Protein AF-A0A8J2PEQ3-F1 (afdb_monomer_lite)

InterPro domains:
  IPR008139 Saposin B type domain [PS50015] (1-68)

Sequence (122 aa):
IRYAKTPSNILEFAQRACPLLPMVQDTCFGAMREYGEVLIHIIQIRPNLTPDRMCGMFLQFYGCETSDPNIFWDVLSEMGYSQYQGGVNVSSNYGTAKLDGKPTLKILQLTDIHLDPLYRPG

pLDDT: mean 78.72, std 15.13, range [39.66, 95.81]

Foldseek 3Di:
DDDDLDLVVQLVVQLVCLVVAPDDNVVSNVCSVVCSVVVSVCPVVCPPDDPLNVQCPPVVVVVRHHPDPVVDDDDDPPPPPPPPPDDPPPPPPVDDPPPDPDDDDDDDDDDDPPDDPPDDDD

Organism: NCBI:txid39272

Secondary structure (DSSP, 8-state):
------HHHHHHHHHHHGGGSSS-HHHHHHHHHHHHHHHHHHHHH-TT--HHHHHHHHSGGGT-----GGG----------------------SS----TTPPPPP----------TT----

Structure (mmCIF, N/CA/C/O backbone):
data_AF-A0A8J2PEQ3-F1
#
_entry.id   AF-A0A8J2PEQ3-F1
#
loop_
_atom_site.group_PDB
_atom_site.id
_atom_site.type_symbol
_atom_site.label_atom_id
_atom_site.label_alt_id
_atom_site.label_comp_id
_atom_site.label_asym_id
_atom_site.label_entity_id
_atom_site.label_seq_id
_atom_site.pdbx_PDB_ins_code
_atom_site.Cartn_x
_atom_site.Cartn_y
_atom_site.Cartn_z
_atom_site.occupancy
_atom_site.B_iso_or_equiv
_atom_site.auth_seq_id
_atom_site.auth_comp_id
_atom_site.auth_asym_id
_atom_site.auth_atom_id
_atom_site.pdbx_PDB_model_num
ATOM 1 N N . ILE A 1 1 ? 20.509 1.156 -23.222 1.00 39.66 1 ILE A N 1
ATOM 2 C CA . ILE A 1 1 ? 19.688 2.377 -23.412 1.00 39.66 1 ILE A CA 1
ATOM 3 C C . ILE A 1 1 ? 19.510 3.019 -22.039 1.00 39.66 1 ILE A C 1
ATOM 5 O O . ILE A 1 1 ? 18.902 2.396 -21.180 1.00 39.66 1 ILE A O 1
ATOM 9 N N . ARG A 1 2 ? 20.117 4.185 -21.776 1.00 42.22 2 ARG A N 1
ATOM 10 C CA . ARG A 1 2 ? 19.874 4.933 -20.531 1.00 42.22 2 ARG A CA 1
ATOM 11 C C . ARG A 1 2 ? 18.660 5.826 -20.768 1.00 42.22 2 ARG A C 1
ATOM 13 O O . ARG A 1 2 ? 18.802 6.887 -21.364 1.00 42.22 2 ARG A O 1
ATOM 20 N N . TYR A 1 3 ? 17.476 5.372 -20.370 1.00 54.44 3 TYR A N 1
ATOM 21 C CA . TYR A 1 3 ? 16.309 6.250 -20.328 1.00 54.44 3 TYR A CA 1
ATOM 22 C C . TYR A 1 3 ? 16.553 7.330 -19.271 1.00 54.44 3 TYR A C 1
ATOM 24 O O . TYR A 1 3 ? 16.925 7.024 -18.137 1.00 54.44 3 TYR A O 1
ATOM 32 N N . ALA A 1 4 ? 16.361 8.596 -19.640 1.00 59.94 4 ALA A N 1
ATOM 33 C CA . ALA A 1 4 ? 16.268 9.663 -18.655 1.00 59.94 4 ALA A CA 1
ATOM 34 C C . ALA A 1 4 ? 15.058 9.379 -17.749 1.00 59.94 4 ALA A C 1
ATOM 36 O O . ALA A 1 4 ? 13.974 9.065 -18.251 1.00 59.94 4 ALA A O 1
ATOM 37 N N . LYS A 1 5 ? 15.246 9.477 -16.426 1.00 69.25 5 LYS A N 1
ATOM 38 C CA . LYS A 1 5 ? 14.199 9.295 -15.406 1.00 69.25 5 LYS A CA 1
ATOM 39 C C . LYS A 1 5 ? 13.251 10.503 -15.373 1.00 69.25 5 LYS A C 1
ATOM 41 O O . LYS A 1 5 ? 13.157 11.199 -14.366 1.00 69.25 5 LYS A O 1
ATOM 46 N N . THR A 1 6 ? 12.605 10.810 -16.493 1.00 84.62 6 THR A N 1
ATOM 47 C CA . THR A 1 6 ? 11.567 11.843 -16.518 1.00 84.62 6 THR A CA 1
ATOM 48 C C . THR A 1 6 ? 10.280 11.287 -15.898 1.00 84.62 6 THR A C 1
ATOM 50 O O . THR A 1 6 ? 10.023 10.085 -16.014 1.00 84.62 6 THR A O 1
ATOM 53 N N . PRO A 1 7 ? 9.448 12.138 -15.271 1.00 84.00 7 PRO A N 1
ATOM 54 C CA . PRO A 1 7 ? 8.136 11.739 -14.754 1.00 84.00 7 PRO A CA 1
ATOM 55 C C . PRO A 1 7 ? 7.286 10.975 -15.781 1.00 84.00 7 PRO A C 1
ATOM 57 O O . PRO A 1 7 ? 6.718 9.932 -15.468 1.00 84.00 7 PRO A O 1
ATOM 60 N N . SER A 1 8 ? 7.282 11.442 -17.035 1.00 86.00 8 SER A N 1
ATOM 61 C CA . SER A 1 8 ? 6.551 10.816 -18.141 1.00 86.00 8 SER A CA 1
ATOM 62 C C . SER A 1 8 ? 7.025 9.391 -18.431 1.00 86.00 8 SER A C 1
ATOM 64 O O . SER A 1 8 ? 6.207 8.485 -18.545 1.00 86.00 8 SER A O 1
ATOM 66 N N . ASN A 1 9 ? 8.342 9.175 -18.494 1.00 86.62 9 ASN A N 1
ATOM 67 C CA . ASN A 1 9 ? 8.914 7.869 -18.816 1.00 86.62 9 ASN A CA 1
ATOM 68 C C . ASN A 1 9 ? 8.673 6.858 -17.688 1.00 86.62 9 ASN A C 1
ATOM 70 O O . ASN A 1 9 ? 8.492 5.673 -17.950 1.00 86.62 9 ASN A O 1
ATOM 74 N N . ILE A 1 10 ? 8.675 7.324 -16.435 1.00 85.88 10 ILE A N 1
ATOM 75 C CA . ILE A 1 10 ? 8.377 6.492 -15.263 1.00 85.88 10 ILE A CA 1
ATOM 76 C C . ILE A 1 10 ? 6.923 6.018 -15.313 1.00 85.88 10 ILE A C 1
ATOM 78 O O . ILE A 1 10 ? 6.667 4.824 -15.164 1.00 85.88 10 ILE A O 1
ATOM 82 N N . LEU A 1 11 ? 5.984 6.934 -15.554 1.00 88.50 11 LEU A N 1
ATOM 83 C CA . LEU A 1 11 ? 4.564 6.600 -15.601 1.00 88.50 11 LEU A CA 1
ATOM 84 C C . LEU A 1 11 ? 4.232 5.688 -16.787 1.00 88.50 11 LEU A C 1
ATOM 86 O O . LEU A 1 11 ? 3.519 4.701 -16.625 1.00 88.50 11 LEU A O 1
ATOM 90 N N . GLU A 1 12 ? 4.801 5.972 -17.959 1.00 88.81 12 GLU A N 1
ATOM 91 C CA . GLU A 1 12 ? 4.642 5.138 -19.152 1.00 88.81 12 GLU A CA 1
ATOM 92 C C . GLU A 1 12 ? 5.174 3.718 -18.916 1.00 88.81 12 GLU A C 1
ATOM 94 O O . GLU A 1 12 ? 4.530 2.734 -19.283 1.00 88.81 12 GLU A O 1
ATOM 99 N N . PHE A 1 13 ? 6.332 3.589 -18.262 1.00 86.31 13 PHE A N 1
ATOM 100 C CA . PHE A 1 13 ? 6.880 2.287 -17.896 1.00 86.31 13 PHE A CA 1
ATOM 101 C C . PHE A 1 13 ? 5.970 1.536 -16.916 1.00 86.31 13 PHE A C 1
ATOM 103 O O . PHE A 1 13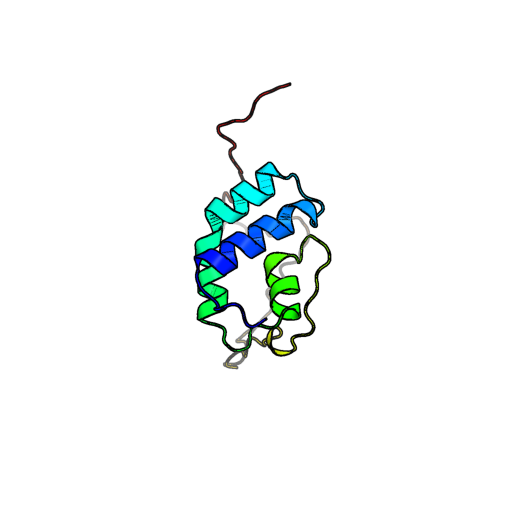 ? 5.700 0.354 -17.120 1.00 86.31 13 PHE A O 1
ATOM 110 N N . ALA A 1 14 ? 5.460 2.214 -15.886 1.00 86.44 14 ALA A N 1
ATOM 111 C CA . ALA A 1 14 ? 4.578 1.604 -14.895 1.00 86.44 14 ALA A CA 1
ATOM 112 C C . ALA A 1 14 ? 3.254 1.124 -15.518 1.00 86.44 14 ALA A C 1
ATOM 114 O O . ALA A 1 14 ? 2.806 0.010 -15.259 1.00 86.44 14 ALA A O 1
ATOM 115 N N . GLN A 1 15 ? 2.678 1.905 -16.432 1.00 88.75 15 GLN A N 1
ATOM 116 C CA . GLN A 1 15 ? 1.493 1.512 -17.199 1.00 88.75 15 GLN A CA 1
ATOM 117 C C . GLN A 1 15 ? 1.749 0.300 -18.104 1.00 88.75 15 GLN A C 1
ATOM 119 O O . GLN A 1 15 ? 0.900 -0.583 -18.221 1.00 88.75 15 GLN A O 1
ATOM 124 N N . ARG A 1 16 ? 2.934 0.208 -18.718 1.00 89.38 16 ARG A N 1
ATOM 125 C CA . ARG A 1 16 ? 3.332 -0.963 -19.519 1.00 89.38 16 ARG A CA 1
ATOM 126 C C . ARG A 1 16 ? 3.518 -2.231 -18.691 1.00 89.38 16 ARG A C 1
ATOM 128 O O . ARG A 1 16 ? 3.495 -3.314 -19.266 1.00 89.38 16 ARG A O 1
ATOM 135 N N . ALA A 1 17 ? 3.685 -2.116 -17.375 1.00 86.50 17 ALA A N 1
ATOM 136 C CA . ALA A 1 17 ? 3.746 -3.268 -16.486 1.00 86.50 17 ALA A CA 1
ATOM 137 C C . ALA A 1 17 ? 2.357 -3.847 -16.166 1.00 86.50 17 ALA A C 1
ATOM 139 O O . ALA A 1 17 ? 2.278 -5.012 -15.795 1.00 86.50 17 ALA A O 1
ATOM 140 N N . CYS A 1 18 ? 1.264 -3.095 -16.361 1.00 88.62 18 CYS A N 1
ATOM 141 C CA . CYS A 1 18 ? -0.094 -3.550 -16.042 1.00 88.62 18 CYS A CA 1
ATOM 142 C C . CYS A 1 18 ? -0.476 -4.922 -16.635 1.00 88.62 18 CYS A C 1
ATOM 144 O O . CYS A 1 18 ? -1.022 -5.735 -15.896 1.00 88.62 18 CYS A O 1
ATOM 146 N N . PRO A 1 19 ? -0.163 -5.246 -17.908 1.00 88.94 19 PRO A N 1
ATOM 147 C CA . PRO A 1 19 ? -0.480 -6.559 -18.480 1.00 88.94 19 PRO A CA 1
ATOM 148 C C . PRO A 1 19 ? 0.350 -7.713 -17.901 1.00 88.94 19 PRO A C 1
ATOM 150 O O . PRO A 1 19 ? 0.035 -8.873 -18.146 1.00 88.94 19 PRO A O 1
ATOM 153 N N . LEU A 1 20 ? 1.439 -7.408 -17.190 1.00 86.50 20 LEU A N 1
ATOM 154 C CA . LEU A 1 20 ? 2.339 -8.398 -16.594 1.00 86.50 20 LEU A CA 1
ATOM 155 C C . LEU A 1 20 ? 1.925 -8.775 -15.169 1.00 86.50 20 LEU A C 1
ATOM 157 O O . LEU A 1 20 ? 2.481 -9.709 -14.597 1.00 86.50 20 LEU A O 1
ATOM 161 N N . LEU A 1 21 ? 0.982 -8.035 -14.585 1.00 84.06 21 LEU A N 1
ATOM 162 C CA . LEU A 1 21 ? 0.536 -8.221 -13.215 1.00 84.06 21 LEU A CA 1
ATOM 163 C C . LEU A 1 21 ? -0.792 -8.990 -13.200 1.00 84.06 21 LEU A C 1
ATOM 165 O O . LEU A 1 21 ? -1.642 -8.757 -14.060 1.00 84.06 21 LEU A O 1
ATOM 169 N N . PRO A 1 22 ? -1.020 -9.879 -12.217 1.00 85.31 22 PRO A N 1
ATOM 170 C CA . PRO A 1 22 ? -2.273 -10.619 -12.082 1.00 85.31 22 PRO A CA 1
ATOM 171 C C . PRO A 1 22 ? -3.363 -9.724 -11.461 1.00 85.31 22 PRO A C 1
ATOM 173 O O . PRO A 1 22 ? -3.890 -10.002 -10.387 1.00 85.31 22 PRO A O 1
ATOM 176 N N . MET A 1 23 ? -3.673 -8.610 -12.125 1.00 84.38 23 MET A N 1
ATOM 177 C CA . MET A 1 23 ? -4.659 -7.616 -11.707 1.00 84.38 23 MET A CA 1
ATOM 178 C C . MET A 1 23 ? -5.561 -7.226 -12.877 1.00 84.38 23 MET A C 1
ATOM 180 O O . MET A 1 23 ? -5.169 -7.304 -14.041 1.00 84.38 23 MET A O 1
ATOM 184 N N . VAL A 1 24 ? -6.778 -6.774 -12.568 1.00 90.75 24 VAL A N 1
ATOM 185 C CA . VAL A 1 24 ? -7.691 -6.249 -13.589 1.00 90.75 24 VAL A CA 1
ATOM 186 C C . VAL A 1 24 ? -7.064 -5.012 -14.227 1.00 90.75 24 VAL A C 1
ATOM 188 O O . VAL A 1 24 ? -6.606 -4.100 -13.535 1.00 90.75 24 VAL A O 1
ATOM 191 N N . GLN A 1 25 ? -7.053 -4.982 -15.558 1.00 90.12 25 GLN A N 1
ATOM 192 C CA . GLN A 1 25 ? -6.351 -3.964 -16.333 1.00 90.12 25 GLN A CA 1
ATOM 193 C C . GLN A 1 25 ? -6.820 -2.545 -15.976 1.00 90.12 25 GLN A C 1
ATOM 195 O O . GLN A 1 25 ? -5.994 -1.686 -15.669 1.00 90.12 25 GLN A O 1
ATOM 200 N N . ASP A 1 26 ? -8.133 -2.319 -15.911 1.00 91.12 26 ASP A N 1
ATOM 201 C CA . ASP A 1 26 ? -8.707 -1.016 -15.553 1.00 91.12 26 ASP A CA 1
ATOM 202 C C . ASP A 1 26 ? -8.338 -0.579 -14.133 1.00 91.12 26 ASP A C 1
ATOM 204 O O . ASP A 1 26 ? -8.058 0.597 -13.897 1.00 91.12 26 ASP A O 1
ATOM 208 N N . THR A 1 27 ? -8.261 -1.524 -13.192 1.00 90.12 27 THR A N 1
ATOM 209 C CA . THR A 1 27 ? -7.791 -1.254 -11.829 1.00 90.12 27 THR A CA 1
ATOM 210 C C . THR A 1 27 ? -6.328 -0.822 -11.833 1.00 90.12 27 THR A C 1
ATOM 212 O O . THR A 1 27 ? -5.985 0.140 -11.150 1.00 90.12 27 THR A O 1
ATOM 215 N N . CYS A 1 28 ? 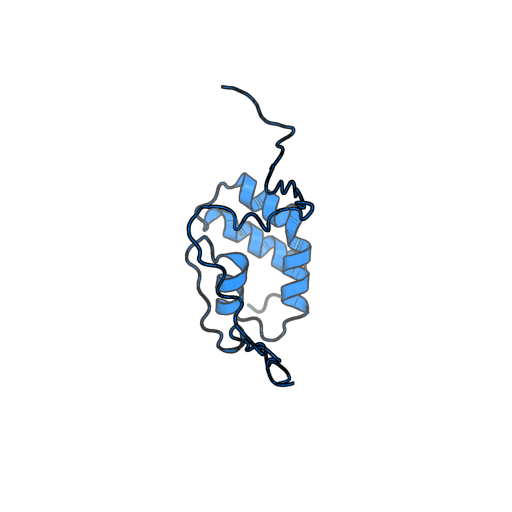-5.475 -1.462 -12.638 1.00 89.81 28 CYS A N 1
ATOM 216 C CA . CYS A 1 28 ? -4.073 -1.069 -12.765 1.00 89.81 28 CYS A CA 1
ATOM 217 C C . CYS A 1 28 ? -3.915 0.347 -13.323 1.00 89.81 28 CYS A C 1
ATOM 219 O O . CYS A 1 28 ? -3.223 1.181 -12.739 1.00 89.81 28 CYS A O 1
ATOM 221 N N . PHE A 1 29 ? -4.581 0.645 -14.443 1.00 91.31 29 PHE A N 1
ATOM 222 C CA . PHE A 1 29 ? -4.522 1.973 -15.053 1.00 91.31 29 PHE A CA 1
ATOM 223 C C . PHE A 1 29 ? -5.111 3.041 -14.133 1.00 91.31 29 PHE A C 1
ATOM 225 O O . PHE A 1 29 ? -4.542 4.128 -14.017 1.00 91.31 29 PHE A O 1
ATOM 232 N N . GLY A 1 30 ? -6.206 2.720 -13.438 1.00 90.50 30 GLY A N 1
ATOM 233 C CA . GLY A 1 30 ? -6.783 3.566 -12.400 1.00 90.50 30 GLY A CA 1
ATOM 234 C C . GLY A 1 30 ? -5.784 3.860 -11.282 1.00 90.50 30 GLY A C 1
ATOM 235 O O . GLY A 1 30 ? -5.573 5.025 -10.955 1.00 90.50 30 GLY A O 1
ATOM 236 N N . ALA A 1 31 ? -5.104 2.835 -10.765 1.00 89.44 31 ALA A N 1
ATOM 237 C CA . ALA A 1 31 ? -4.089 2.984 -9.726 1.00 89.44 31 ALA A CA 1
ATOM 238 C C . ALA A 1 31 ? -2.890 3.821 -10.196 1.00 89.44 31 ALA A C 1
ATOM 240 O O . ALA A 1 31 ? -2.412 4.672 -9.453 1.00 89.44 31 ALA A O 1
ATOM 241 N N . MET A 1 32 ? -2.419 3.638 -11.432 1.00 90.19 32 MET A N 1
ATOM 242 C CA . MET A 1 32 ? -1.328 4.452 -11.982 1.00 90.19 32 MET A CA 1
ATOM 243 C C . MET A 1 32 ? -1.739 5.909 -12.192 1.00 90.19 32 MET A C 1
ATOM 245 O O . MET A 1 32 ? -0.917 6.804 -12.018 1.00 90.19 32 MET A O 1
ATOM 249 N N . ARG A 1 33 ? -3.000 6.166 -12.545 1.00 90.56 33 ARG A N 1
ATOM 250 C CA . ARG A 1 33 ? -3.528 7.528 -12.658 1.00 90.56 33 ARG A CA 1
ATOM 251 C C . ARG A 1 33 ? -3.618 8.214 -11.296 1.00 90.56 33 ARG A C 1
ATOM 253 O O . ARG A 1 33 ? -3.252 9.376 -11.200 1.00 90.56 33 ARG A O 1
ATOM 260 N N . GLU A 1 34 ? -4.085 7.502 -10.276 1.00 92.31 34 GLU A N 1
ATOM 261 C CA . GLU A 1 34 ? -4.300 8.067 -8.940 1.00 92.31 34 GLU A CA 1
ATOM 262 C C . GLU A 1 34 ? -2.991 8.225 -8.155 1.00 92.31 34 GLU A C 1
ATOM 264 O O . GLU A 1 34 ? -2.745 9.248 -7.524 1.00 92.31 34 GLU A O 1
ATOM 269 N N . TYR A 1 35 ? -2.112 7.222 -8.221 1.00 89.88 35 TYR A N 1
ATOM 270 C CA . TYR A 1 35 ? -0.912 7.139 -7.383 1.00 89.88 35 TYR A CA 1
ATOM 271 C C . TYR A 1 35 ? 0.398 7.357 -8.151 1.00 89.88 35 TYR A C 1
ATOM 273 O O . TYR A 1 35 ? 1.479 7.306 -7.559 1.00 89.88 35 TYR A O 1
ATOM 281 N N . GLY A 1 36 ? 0.339 7.616 -9.460 1.00 89.62 36 GLY A N 1
ATOM 282 C CA . GLY A 1 36 ? 1.521 7.769 -10.311 1.00 89.62 36 GLY A CA 1
ATOM 283 C C . GLY A 1 36 ? 2.469 8.875 -9.849 1.00 89.62 36 GLY A C 1
ATOM 284 O O . GLY A 1 36 ? 3.684 8.687 -9.861 1.00 89.62 36 GLY A O 1
ATOM 285 N N . GLU A 1 37 ? 1.939 10.003 -9.372 1.00 90.25 37 GLU A N 1
ATOM 286 C CA . GLU A 1 37 ? 2.761 11.101 -8.847 1.00 90.25 37 GLU A CA 1
ATOM 287 C C . GLU A 1 37 ? 3.513 10.710 -7.570 1.00 90.25 37 GLU A C 1
ATOM 289 O O . GLU A 1 37 ? 4.688 11.045 -7.417 1.00 90.25 37 GLU A O 1
ATOM 294 N N . VAL A 1 38 ? 2.878 9.934 -6.687 1.00 89.50 38 VAL A N 1
ATOM 295 C CA . VAL A 1 38 ? 3.514 9.404 -5.471 1.00 89.50 38 VAL A CA 1
ATOM 296 C C . VAL A 1 38 ? 4.649 8.450 -5.842 1.00 89.50 38 VAL A C 1
ATOM 298 O O . VAL A 1 38 ? 5.750 8.555 -5.299 1.00 89.50 38 VAL A O 1
ATOM 301 N N . LEU A 1 39 ? 4.415 7.565 -6.816 1.00 88.50 39 LEU A N 1
ATOM 302 C CA . LEU A 1 39 ? 5.441 6.665 -7.343 1.00 88.50 39 LEU A CA 1
ATOM 303 C C . LEU A 1 39 ? 6.638 7.451 -7.906 1.00 88.50 39 LEU A C 1
ATOM 305 O O . LEU A 1 39 ? 7.787 7.150 -7.577 1.00 88.50 39 LEU A O 1
ATOM 309 N N . ILE A 1 40 ? 6.379 8.484 -8.715 1.00 90.25 40 ILE A N 1
ATOM 310 C CA . ILE A 1 40 ? 7.416 9.364 -9.273 1.00 90.25 40 ILE A CA 1
ATOM 311 C C . ILE A 1 40 ? 8.202 10.045 -8.150 1.00 90.25 40 ILE A C 1
ATOM 313 O O . ILE A 1 40 ? 9.435 10.032 -8.177 1.00 90.25 40 ILE A O 1
ATOM 317 N N . HIS A 1 41 ? 7.511 10.595 -7.150 1.00 90.00 41 HIS A N 1
ATOM 318 C CA . HIS A 1 41 ? 8.141 11.260 -6.016 1.00 90.00 41 HIS A CA 1
ATOM 319 C C . HIS A 1 41 ? 9.085 10.314 -5.264 1.00 90.00 41 HIS A C 1
ATOM 321 O O . HIS A 1 41 ? 10.249 10.651 -5.053 1.00 90.00 41 HIS A O 1
ATOM 327 N N . ILE A 1 42 ? 8.632 9.097 -4.941 1.00 87.75 42 ILE A N 1
ATOM 328 C CA . ILE A 1 42 ? 9.444 8.078 -4.257 1.00 87.75 42 ILE A CA 1
ATOM 329 C C . ILE A 1 42 ? 10.704 7.742 -5.066 1.00 87.75 42 ILE A C 1
ATOM 331 O O . ILE A 1 42 ? 11.801 7.706 -4.503 1.00 87.75 42 ILE A O 1
ATOM 335 N N . ILE A 1 43 ? 10.576 7.558 -6.384 1.00 87.12 43 ILE A N 1
ATOM 336 C CA . ILE A 1 43 ? 11.712 7.271 -7.277 1.00 87.12 43 ILE A CA 1
ATOM 337 C C . ILE A 1 43 ? 12.714 8.434 -7.317 1.00 87.12 43 ILE A C 1
ATOM 339 O O . ILE A 1 43 ? 13.920 8.200 -7.427 1.00 87.12 43 ILE A O 1
ATOM 343 N N . GLN A 1 44 ? 12.242 9.679 -7.229 1.00 87.94 44 GLN A N 1
ATOM 344 C CA . GLN A 1 44 ? 13.094 10.869 -7.265 1.00 87.94 44 GLN A CA 1
ATOM 345 C C . GLN A 1 44 ? 13.848 11.103 -5.951 1.00 87.94 44 GLN A C 1
ATOM 347 O O . GLN A 1 44 ? 15.030 11.443 -5.989 1.00 87.94 44 GLN A O 1
ATOM 352 N N . ILE A 1 45 ? 13.204 10.904 -4.797 1.00 88.31 45 ILE A N 1
ATOM 353 C CA . ILE A 1 45 ? 13.814 11.195 -3.486 1.00 88.31 45 ILE A CA 1
ATOM 354 C C . ILE A 1 45 ? 14.661 10.042 -2.930 1.00 88.31 45 ILE A C 1
ATOM 356 O O . ILE A 1 45 ? 15.425 10.239 -1.986 1.00 88.31 45 ILE A O 1
ATOM 360 N N . ARG A 1 46 ? 14.524 8.822 -3.470 1.00 83.88 46 ARG A N 1
ATOM 361 C CA . ARG A 1 46 ? 15.269 7.633 -3.028 1.00 83.88 46 ARG A CA 1
ATOM 362 C C . ARG A 1 46 ? 16.362 7.270 -4.046 1.00 83.88 46 ARG A C 1
ATOM 364 O O . ARG A 1 46 ? 16.153 6.394 -4.883 1.00 83.88 46 ARG A O 1
ATOM 371 N N . PRO A 1 47 ? 17.570 7.863 -3.968 1.00 78.06 47 PRO A N 1
ATOM 372 C CA . PRO A 1 47 ? 18.654 7.559 -4.910 1.00 78.06 47 PRO A CA 1
ATOM 373 C C . PRO A 1 47 ? 19.119 6.094 -4.847 1.00 78.06 47 PRO A C 1
ATOM 375 O O . PRO A 1 47 ? 19.576 5.555 -5.851 1.00 78.06 47 PRO A O 1
ATOM 378 N N . ASN A 1 48 ? 18.932 5.434 -3.699 1.00 80.88 48 ASN A N 1
ATOM 379 C CA . ASN A 1 48 ? 19.286 4.029 -3.468 1.00 80.88 48 ASN A CA 1
ATOM 380 C C . ASN A 1 48 ? 18.104 3.070 -3.703 1.00 80.88 48 ASN A C 1
ATOM 382 O O . ASN A 1 48 ? 18.065 1.979 -3.130 1.00 80.88 48 ASN A O 1
ATOM 386 N N . LEU A 1 49 ? 17.096 3.488 -4.471 1.00 84.06 49 LEU A N 1
ATOM 387 C CA . LEU A 1 49 ? 15.955 2.644 -4.797 1.00 84.06 49 LEU A CA 1
ATOM 388 C C . LEU A 1 49 ? 16.382 1.555 -5.792 1.00 84.06 49 LEU A C 1
ATOM 390 O O . LEU A 1 49 ? 16.718 1.839 -6.943 1.00 84.06 49 LEU A O 1
ATOM 394 N N . THR A 1 50 ? 16.395 0.310 -5.325 1.00 87.06 50 THR A N 1
ATOM 395 C CA . THR A 1 50 ? 16.679 -0.876 -6.139 1.00 87.06 50 THR A CA 1
ATOM 396 C C . THR A 1 50 ? 15.373 -1.470 -6.681 1.00 87.06 50 THR A C 1
ATOM 398 O O . THR A 1 50 ? 14.310 -1.240 -6.097 1.00 87.06 50 THR A O 1
ATOM 401 N N . PRO A 1 51 ? 15.416 -2.260 -7.771 1.00 85.19 51 PRO A N 1
ATOM 402 C CA . PRO A 1 51 ? 14.236 -2.980 -8.258 1.00 85.19 51 PRO A CA 1
ATOM 403 C C . PRO A 1 51 ? 13.597 -3.882 -7.190 1.00 85.19 51 PRO A C 1
ATOM 405 O O . PRO A 1 51 ? 12.377 -3.931 -7.090 1.00 85.19 51 PRO A O 1
ATOM 408 N N . ASP A 1 52 ? 14.420 -4.528 -6.360 1.00 87.69 52 ASP A N 1
ATOM 409 C CA . ASP A 1 52 ? 13.993 -5.346 -5.215 1.00 87.69 52 ASP A CA 1
ATOM 410 C C . ASP A 1 52 ? 13.194 -4.527 -4.180 1.00 87.69 52 ASP A C 1
ATOM 412 O O . ASP A 1 52 ? 12.074 -4.892 -3.834 1.00 87.69 52 ASP A O 1
ATOM 416 N N . ARG A 1 53 ? 13.691 -3.345 -3.782 1.00 86.88 53 ARG A N 1
ATOM 417 C CA . ARG A 1 53 ? 12.963 -2.431 -2.883 1.00 86.88 53 ARG A CA 1
ATOM 418 C C . ARG A 1 53 ? 11.641 -1.950 -3.481 1.00 86.88 53 ARG A C 1
ATOM 420 O O . ARG A 1 53 ? 10.657 -1.810 -2.763 1.00 86.88 53 ARG A O 1
ATOM 427 N N . MET A 1 54 ? 11.605 -1.673 -4.786 1.00 85.25 54 MET A N 1
ATOM 428 C CA . MET A 1 54 ? 10.365 -1.284 -5.474 1.00 85.25 54 MET A CA 1
ATOM 429 C C . MET A 1 54 ? 9.340 -2.418 -5.495 1.00 85.25 54 MET A C 1
ATOM 431 O O . MET A 1 54 ? 8.163 -2.181 -5.240 1.00 85.25 54 MET A O 1
ATOM 435 N N . CYS A 1 55 ? 9.795 -3.635 -5.788 1.00 85.00 55 CYS A N 1
ATOM 436 C CA . CYS A 1 55 ? 8.989 -4.852 -5.774 1.00 85.00 55 CYS A CA 1
ATOM 437 C C . CYS A 1 55 ? 8.359 -5.048 -4.387 1.00 85.00 55 CYS A C 1
ATOM 439 O O . CYS A 1 55 ? 7.133 -5.012 -4.283 1.00 85.00 55 CYS A O 1
ATOM 441 N N . GLY A 1 56 ? 9.159 -5.095 -3.317 1.00 86.00 56 GLY A N 1
ATOM 442 C CA . GLY A 1 56 ? 8.645 -5.246 -1.951 1.00 86.00 56 GLY A CA 1
ATOM 443 C C . GLY A 1 56 ? 7.743 -4.106 -1.459 1.00 86.00 56 GLY A C 1
ATOM 444 O O . GLY A 1 56 ? 6.870 -4.339 -0.633 1.00 86.00 56 GLY A O 1
ATOM 445 N N . MET A 1 57 ? 7.905 -2.881 -1.968 1.00 84.69 57 MET A N 1
ATOM 446 C CA . MET A 1 57 ? 7.103 -1.728 -1.532 1.00 84.69 57 MET A CA 1
ATOM 447 C C . MET A 1 57 ? 5.736 -1.636 -2.221 1.00 84.69 57 MET A C 1
ATOM 449 O O . MET A 1 57 ? 4.752 -1.285 -1.578 1.00 84.69 57 MET A O 1
ATOM 453 N N . PHE A 1 58 ? 5.666 -1.919 -3.524 1.00 83.81 58 PHE A N 1
ATOM 454 C CA . PHE A 1 58 ? 4.449 -1.689 -4.317 1.00 83.81 58 PHE A CA 1
ATOM 455 C C . PHE A 1 58 ? 3.724 -2.970 -4.721 1.00 83.81 58 PHE A C 1
ATOM 457 O O . PHE A 1 58 ? 2.534 -2.929 -5.025 1.00 83.81 58 PHE A O 1
ATOM 464 N N . LEU A 1 59 ? 4.424 -4.104 -4.744 1.00 84.38 59 LEU A N 1
ATOM 465 C CA . LEU A 1 59 ? 3.903 -5.372 -5.248 1.00 84.38 59 LEU A CA 1
ATOM 466 C C . LEU A 1 59 ? 3.868 -6.463 -4.168 1.00 84.38 59 LEU A C 1
ATOM 468 O O . LE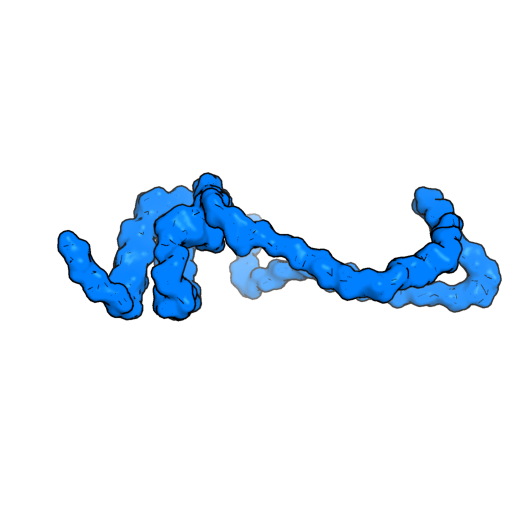U A 1 59 ? 3.705 -7.632 -4.501 1.00 84.38 59 LEU A O 1
ATOM 472 N N . GLN A 1 60 ? 3.956 -6.103 -2.882 1.00 84.75 60 GLN A N 1
ATOM 473 C CA . GLN A 1 60 ? 3.947 -7.057 -1.762 1.00 84.75 60 GLN A CA 1
ATOM 474 C C . GLN A 1 60 ? 2.772 -8.043 -1.823 1.00 84.75 60 GLN A C 1
ATOM 476 O O . GLN A 1 60 ? 2.948 -9.246 -1.647 1.00 84.75 60 GLN A O 1
ATOM 481 N N . PHE A 1 61 ? 1.574 -7.545 -2.144 1.00 82.50 61 PHE A N 1
ATOM 482 C CA . PHE A 1 61 ? 0.369 -8.370 -2.271 1.00 82.50 61 PHE A CA 1
ATOM 483 C C . PHE A 1 61 ? 0.474 -9.433 -3.381 1.00 82.50 61 PHE A C 1
ATOM 485 O O . PHE A 1 61 ? -0.203 -10.454 -3.337 1.00 82.50 61 PHE A O 1
ATOM 492 N N . TYR A 1 62 ? 1.354 -9.215 -4.358 1.00 81.69 62 TYR A N 1
ATOM 493 C CA . TYR A 1 62 ? 1.617 -10.120 -5.475 1.00 81.69 62 TYR A CA 1
ATOM 494 C C . TYR A 1 62 ? 2.819 -11.048 -5.225 1.00 81.69 62 TYR A C 1
ATOM 496 O O . TYR A 1 62 ? 3.341 -11.637 -6.169 1.00 81.69 62 TYR A O 1
ATOM 504 N N . GLY A 1 63 ? 3.265 -11.187 -3.970 1.00 83.06 63 GLY A N 1
ATOM 505 C CA . GLY A 1 63 ? 4.364 -12.083 -3.582 1.00 83.06 63 GLY A CA 1
ATOM 506 C C . GLY A 1 63 ? 5.761 -11.514 -3.835 1.00 83.06 63 GLY A C 1
ATOM 507 O O . GLY A 1 63 ? 6.745 -12.246 -3.813 1.00 83.06 63 GLY A O 1
ATOM 508 N N . CYS A 1 64 ? 5.850 -10.213 -4.101 1.00 85.88 64 CYS A N 1
ATOM 509 C CA . CYS A 1 64 ? 7.110 -9.505 -4.267 1.00 85.88 64 CYS A CA 1
ATOM 510 C C . CYS A 1 64 ? 7.686 -9.175 -2.879 1.00 85.88 64 CYS A C 1
ATOM 512 O O . CYS A 1 64 ? 7.095 -8.399 -2.131 1.00 85.88 64 CYS A O 1
ATOM 514 N N . GLU A 1 65 ? 8.828 -9.758 -2.530 1.00 84.06 65 GLU A N 1
ATOM 515 C CA . GLU A 1 65 ? 9.551 -9.448 -1.293 1.00 84.06 65 GLU A CA 1
ATOM 516 C C . GLU A 1 65 ? 10.692 -8.461 -1.554 1.00 84.06 65 GLU A C 1
ATOM 518 O O . GLU A 1 65 ? 10.994 -8.101 -2.694 1.00 84.06 65 GLU A O 1
ATOM 523 N N . THR A 1 66 ? 11.328 -8.008 -0.478 1.00 85.25 66 THR A N 1
ATOM 524 C CA . THR A 1 66 ? 12.537 -7.194 -0.545 1.00 85.25 66 THR A CA 1
ATOM 525 C C . THR A 1 66 ? 13.602 -7.773 0.369 1.00 85.25 66 THR A C 1
ATOM 527 O O . THR A 1 66 ? 13.337 -8.175 1.499 1.00 85.25 66 THR A O 1
ATOM 530 N N . SER A 1 67 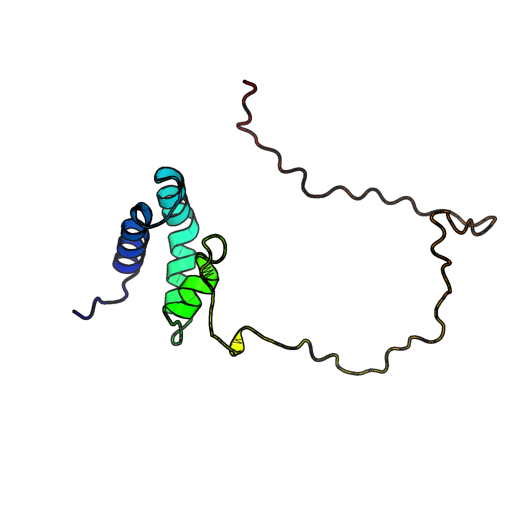? 14.824 -7.807 -0.145 1.00 81.50 67 SER A N 1
ATOM 531 C CA . SER A 1 67 ? 16.028 -8.250 0.549 1.00 81.50 67 SER A CA 1
ATOM 532 C C . SER A 1 67 ? 16.735 -7.114 1.296 1.00 81.50 67 SER A C 1
ATOM 534 O O . SER A 1 67 ? 17.841 -7.306 1.798 1.00 81.50 67 SER A O 1
ATOM 536 N N . ASP A 1 68 ? 16.135 -5.920 1.369 1.00 78.12 68 ASP A N 1
ATOM 537 C CA . ASP A 1 68 ? 16.757 -4.763 2.001 1.00 78.12 68 ASP A CA 1
ATOM 538 C C . ASP A 1 68 ? 16.792 -4.878 3.535 1.00 78.12 68 ASP A C 1
ATOM 540 O O . ASP A 1 68 ? 15.756 -4.716 4.189 1.00 78.12 68 ASP A O 1
ATOM 544 N N . PRO A 1 69 ? 17.982 -5.032 4.146 1.00 75.62 69 PRO A N 1
ATOM 545 C CA . PRO A 1 69 ? 18.092 -5.138 5.596 1.00 75.62 69 PRO A CA 1
ATOM 546 C C . PRO A 1 69 ? 17.710 -3.838 6.319 1.00 75.62 69 PRO A C 1
ATOM 548 O O . PRO A 1 69 ? 17.391 -3.881 7.500 1.00 75.62 69 PRO A O 1
ATOM 551 N N . ASN A 1 70 ? 17.708 -2.688 5.632 1.00 74.31 70 ASN A N 1
ATOM 552 C CA . ASN A 1 70 ? 17.389 -1.386 6.232 1.00 74.31 70 ASN A CA 1
ATOM 553 C C . ASN A 1 70 ? 15.881 -1.145 6.410 1.00 74.31 70 ASN A C 1
ATOM 555 O O . ASN A 1 70 ? 15.489 -0.095 6.918 1.00 74.31 70 ASN A O 1
ATOM 559 N N . ILE A 1 71 ? 15.033 -2.075 5.963 1.00 72.44 71 ILE A N 1
ATOM 560 C CA . ILE A 1 71 ? 13.589 -2.036 6.232 1.00 72.44 71 ILE A CA 1
ATOM 561 C C . ILE A 1 71 ? 13.292 -2.463 7.666 1.00 72.44 71 ILE A C 1
ATOM 563 O O . ILE A 1 71 ? 12.288 -2.039 8.236 1.00 72.44 71 ILE A O 1
ATOM 567 N N . PHE A 1 72 ? 14.176 -3.257 8.267 1.00 73.75 72 PHE A N 1
ATOM 568 C CA . PHE A 1 72 ? 14.091 -3.599 9.674 1.00 73.75 72 PHE A CA 1
ATOM 569 C C . PHE A 1 72 ? 14.680 -2.456 10.493 1.00 73.75 72 PHE A C 1
ATOM 571 O O . PHE A 1 72 ? 15.837 -2.073 10.324 1.00 73.75 72 PHE A O 1
ATOM 578 N N . TRP A 1 73 ? 13.855 -1.889 11.361 1.00 78.19 73 TRP A N 1
ATOM 579 C CA . TRP A 1 73 ? 14.243 -0.828 12.273 1.00 78.19 73 TRP A CA 1
ATOM 580 C C . TRP A 1 73 ? 13.742 -1.177 13.669 1.00 78.19 73 TRP A C 1
ATOM 582 O O . TRP A 1 73 ? 12.647 -1.717 13.833 1.00 78.19 73 TRP A O 1
ATOM 592 N N . ASP A 1 74 ? 14.554 -0.857 14.670 1.00 79.56 74 ASP A N 1
ATOM 593 C CA . ASP A 1 74 ? 14.215 -1.070 16.069 1.00 79.56 74 ASP A CA 1
ATOM 594 C C . ASP A 1 74 ? 13.645 0.217 16.670 1.00 79.56 74 ASP A C 1
ATOM 596 O O . ASP A 1 74 ? 14.210 1.305 16.514 1.00 79.56 74 ASP A O 1
ATOM 600 N N . VAL A 1 75 ? 12.537 0.102 17.407 1.00 77.25 75 VAL A N 1
ATOM 601 C CA . VAL A 1 75 ? 12.101 1.173 18.310 1.00 77.25 75 VAL A CA 1
ATOM 602 C C . VAL A 1 75 ? 13.007 1.111 19.535 1.00 77.25 75 VAL A C 1
ATOM 604 O O . VAL A 1 75 ? 12.783 0.317 20.450 1.00 77.25 75 VAL A O 1
ATOM 607 N N . LEU A 1 76 ? 14.036 1.952 19.572 1.00 76.00 76 LEU A N 1
ATOM 608 C CA . LEU A 1 76 ? 14.817 2.124 20.789 1.00 76.00 76 LEU A CA 1
ATOM 609 C C . LEU A 1 76 ? 13.949 2.865 21.810 1.00 76.00 76 LEU A C 1
ATOM 611 O O . LEU A 1 76 ? 13.724 4.068 21.707 1.00 76.00 76 LEU A O 1
ATOM 615 N N . SER A 1 77 ? 13.439 2.135 22.799 1.00 70.56 77 SER A N 1
ATOM 616 C CA . SER A 1 77 ? 12.916 2.754 24.011 1.00 70.56 77 SER A CA 1
ATOM 617 C C . SER A 1 77 ? 14.084 3.449 24.703 1.00 70.56 77 SER A C 1
ATOM 619 O O . SER A 1 77 ? 15.041 2.794 25.120 1.00 70.56 77 SER A O 1
ATOM 621 N N . GLU A 1 78 ? 14.009 4.773 24.855 1.00 68.94 78 GLU A N 1
ATOM 622 C CA . GLU A 1 78 ? 14.778 5.441 25.899 1.00 68.94 78 GLU A CA 1
ATOM 623 C C . GLU A 1 78 ? 14.343 4.792 27.213 1.00 68.94 78 GLU A C 1
ATOM 625 O O . GLU A 1 78 ? 13.209 4.963 27.662 1.00 68.94 78 GLU A O 1
ATOM 630 N N . MET A 1 79 ? 15.201 3.942 27.773 1.00 55.84 79 MET A N 1
ATOM 631 C CA . MET A 1 79 ? 14.948 3.257 29.031 1.00 55.84 79 MET A CA 1
ATOM 632 C C . MET A 1 79 ? 14.995 4.270 30.181 1.00 55.84 79 MET A C 1
ATOM 634 O O . MET A 1 79 ? 15.914 4.280 30.994 1.00 55.84 79 MET A O 1
ATOM 638 N N . GLY A 1 80 ? 13.964 5.101 30.306 1.00 52.09 80 GLY A N 1
ATOM 639 C CA . GLY A 1 80 ? 13.407 5.336 31.624 1.00 52.09 80 GLY A CA 1
ATOM 640 C C . GLY A 1 80 ? 12.778 4.013 32.021 1.00 52.09 80 GLY A C 1
ATOM 641 O O . GLY A 1 80 ? 11.829 3.592 31.366 1.00 52.09 80 GLY A O 1
ATOM 642 N N . TYR A 1 81 ? 13.373 3.321 32.998 1.00 54.69 81 TYR A N 1
ATOM 643 C CA . TYR A 1 81 ? 12.844 2.108 33.622 1.00 54.69 81 TYR A CA 1
ATOM 644 C C . TYR A 1 81 ? 11.333 2.028 33.456 1.00 54.69 81 TYR A C 1
ATOM 646 O O . TYR A 1 81 ? 10.638 2.952 33.885 1.00 54.69 81 TYR A O 1
ATOM 654 N N . SER A 1 82 ? 10.835 0.951 32.841 1.00 57.00 82 SER A N 1
ATOM 655 C CA . SER A 1 82 ? 9.416 0.630 32.916 1.00 57.00 82 SER A CA 1
ATOM 656 C C . SER A 1 82 ? 9.027 0.739 34.388 1.00 57.00 82 SER A C 1
ATOM 658 O O . SER A 1 82 ? 9.444 -0.077 35.210 1.00 57.00 82 SER A O 1
ATOM 660 N N . GLN A 1 83 ? 8.283 1.789 34.740 1.00 55.03 83 GLN A N 1
ATOM 661 C CA . GLN A 1 83 ? 7.768 2.034 36.086 1.00 55.03 83 GLN A CA 1
ATOM 662 C C . GLN A 1 83 ? 6.625 1.042 36.359 1.00 55.03 83 GLN A C 1
ATOM 664 O O . GLN A 1 83 ? 5.617 1.400 36.962 1.00 55.03 83 GLN A O 1
ATOM 669 N N . TYR A 1 84 ? 6.727 -0.196 35.864 1.00 52.16 84 TYR A N 1
ATOM 670 C CA . TYR A 1 84 ? 5.777 -1.256 36.133 1.00 52.16 84 TYR A CA 1
ATOM 671 C C . TYR A 1 84 ? 6.005 -1.748 37.561 1.00 52.16 84 TYR A C 1
ATOM 673 O O . TYR A 1 84 ? 6.545 -2.820 37.822 1.00 52.16 84 TYR A O 1
ATOM 681 N N . GLN A 1 85 ? 5.627 -0.900 38.512 1.00 54.09 85 GLN A N 1
ATOM 682 C CA . GLN A 1 85 ? 5.458 -1.265 39.901 1.00 54.09 85 GLN A CA 1
ATOM 683 C C . GLN A 1 85 ? 4.050 -1.831 40.053 1.00 54.09 85 GLN A C 1
ATOM 685 O O . GLN A 1 85 ? 3.073 -1.096 40.155 1.00 54.09 85 GLN A O 1
ATOM 690 N N . GLY A 1 86 ? 3.964 -3.158 40.054 1.00 50.69 86 GLY A N 1
ATOM 691 C CA . GLY A 1 86 ? 2.748 -3.881 40.401 1.00 50.69 86 GLY A CA 1
ATOM 692 C C . GLY A 1 86 ? 1.854 -4.145 39.201 1.00 50.69 86 GLY A C 1
ATOM 693 O O . GLY A 1 86 ? 1.052 -3.308 38.792 1.00 50.69 86 GLY A O 1
ATOM 694 N N . GLY A 1 87 ? 1.931 -5.373 38.692 1.00 49.16 87 GLY A N 1
ATOM 695 C CA . GLY A 1 87 ? 0.847 -5.897 37.886 1.00 49.16 87 GLY A CA 1
ATOM 696 C C . GLY A 1 87 ? -0.427 -5.869 38.709 1.00 49.16 87 GLY A C 1
ATOM 697 O O . GLY A 1 87 ? -0.548 -6.571 39.713 1.00 49.16 87 GLY A O 1
ATOM 698 N N . VAL A 1 88 ? -1.395 -5.059 38.289 1.00 53.06 88 VAL A N 1
ATOM 699 C CA . VAL A 1 88 ? -2.775 -5.364 38.631 1.00 53.06 88 VAL A CA 1
ATOM 700 C C . VAL A 1 88 ? -3.028 -6.709 37.963 1.00 53.06 88 VAL A C 1
ATOM 702 O O . VAL A 1 88 ? -3.105 -6.786 36.739 1.00 53.06 88 VAL A O 1
ATOM 705 N N . ASN A 1 89 ? -3.094 -7.777 38.761 1.00 50.34 89 ASN A N 1
ATOM 706 C CA . ASN A 1 89 ? -3.653 -9.053 38.334 1.00 50.34 89 ASN A CA 1
ATOM 707 C C . ASN A 1 89 ? -5.127 -8.801 38.006 1.00 50.34 89 ASN A C 1
ATOM 709 O O . ASN A 1 89 ? -6.019 -9.054 38.816 1.00 50.34 89 ASN A O 1
ATOM 713 N N . VAL A 1 90 ? -5.394 -8.249 36.825 1.00 54.59 90 VAL A N 1
ATOM 714 C CA . VAL A 1 90 ? -6.721 -8.288 36.237 1.00 54.59 90 VAL A CA 1
ATOM 715 C C . VAL A 1 90 ? -6.863 -9.731 35.790 1.00 54.59 90 VAL A C 1
ATOM 717 O O . VAL A 1 90 ? -6.416 -10.098 34.709 1.00 54.59 90 VAL A O 1
ATOM 720 N N . SER A 1 91 ? -7.374 -10.578 36.687 1.00 49.22 91 SER A N 1
ATOM 721 C CA . SER A 1 91 ? -7.802 -11.928 36.340 1.00 49.22 91 SER A CA 1
ATOM 722 C C . SER A 1 91 ? -8.678 -11.804 35.101 1.00 49.22 91 SER A C 1
ATOM 724 O O . SER A 1 91 ? -9.800 -11.301 35.177 1.00 49.22 91 SER A O 1
ATOM 726 N N . SER A 1 92 ? -8.145 -12.202 33.946 1.00 48.19 92 SER A N 1
ATOM 727 C CA . SER A 1 92 ? -8.889 -12.276 32.696 1.00 48.19 92 SER A CA 1
ATOM 728 C C . SER A 1 92 ? -9.778 -13.515 32.726 1.00 48.19 92 SER A C 1
ATOM 730 O O . SER A 1 92 ? -9.745 -14.360 31.836 1.00 48.19 92 SER A O 1
ATOM 732 N N . ASN A 1 93 ? -10.592 -13.636 33.766 1.00 44.28 93 ASN A N 1
ATOM 733 C CA . ASN A 1 93 ? -11.882 -14.251 33.576 1.00 44.28 93 ASN A CA 1
ATOM 734 C C . ASN A 1 93 ? -12.658 -13.263 32.707 1.00 44.28 93 ASN A C 1
ATOM 736 O O . ASN A 1 93 ? -12.763 -12.085 33.044 1.00 44.28 93 ASN A O 1
ATOM 740 N N . TYR A 1 94 ? -13.151 -13.722 31.561 1.00 48.81 94 TYR A N 1
ATOM 741 C CA . TYR A 1 94 ? -14.163 -13.031 30.767 1.00 48.81 94 TYR A CA 1
ATOM 742 C C . TYR A 1 94 ? -15.402 -12.779 31.644 1.00 48.81 94 TYR A C 1
ATOM 744 O O . TYR A 1 94 ? -16.359 -13.544 31.658 1.00 48.81 94 TYR A O 1
ATOM 752 N N . GLY A 1 95 ? -15.328 -11.743 32.468 1.00 47.06 95 GLY A N 1
ATOM 753 C CA . GLY A 1 95 ? -16.165 -11.569 33.639 1.00 47.06 95 GLY A CA 1
ATOM 754 C C . GLY A 1 95 ? -15.635 -10.384 34.419 1.00 47.06 95 GLY A C 1
ATOM 755 O O . GLY A 1 95 ? -14.849 -10.538 35.345 1.00 47.06 95 GLY A O 1
ATOM 756 N N . THR A 1 96 ? -16.044 -9.201 33.964 1.00 49.75 96 THR A N 1
ATOM 757 C CA . THR A 1 96 ? -15.942 -7.899 34.630 1.00 49.75 96 THR A CA 1
ATOM 758 C C . THR A 1 96 ? -15.529 -8.005 36.097 1.00 49.75 96 THR A C 1
ATOM 760 O O . THR A 1 96 ? -16.333 -8.445 36.924 1.00 49.75 96 THR A O 1
ATOM 763 N N . ALA A 1 97 ? -14.328 -7.540 36.444 1.00 54.81 97 ALA A N 1
AT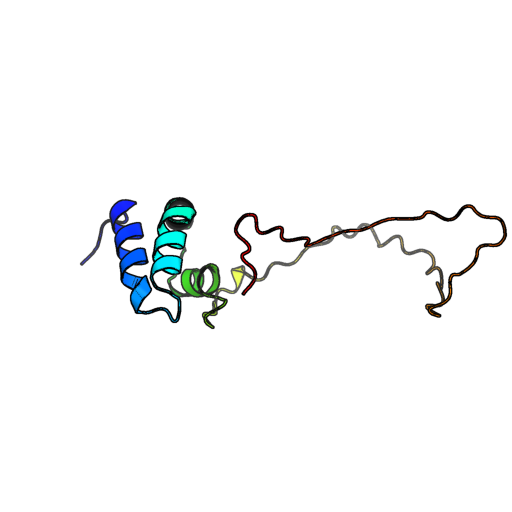OM 764 C CA . ALA A 1 97 ? -14.062 -7.123 37.811 1.00 54.81 97 ALA A CA 1
ATOM 765 C C . ALA A 1 97 ? -15.027 -5.965 38.105 1.00 54.81 97 ALA A C 1
ATOM 767 O O . ALA A 1 97 ? -14.747 -4.806 37.800 1.00 54.81 97 ALA A O 1
ATOM 768 N N . LYS A 1 98 ? -16.228 -6.284 38.599 1.00 56.47 98 LYS A N 1
ATOM 769 C CA . LYS A 1 98 ? -17.139 -5.285 39.141 1.00 56.47 98 LYS A CA 1
ATOM 770 C C . LYS A 1 98 ? -16.438 -4.750 40.377 1.00 56.47 98 LYS A C 1
ATOM 772 O O . LYS A 1 98 ? -16.395 -5.402 41.411 1.00 56.47 98 LYS A O 1
ATOM 777 N N . LEU A 1 99 ? -15.801 -3.595 40.234 1.00 60.94 99 LEU A N 1
ATOM 778 C CA . LEU A 1 99 ? -15.378 -2.811 41.380 1.00 60.94 99 LEU A CA 1
ATOM 779 C C . LEU A 1 99 ? -16.675 -2.322 42.027 1.00 60.94 99 LEU A C 1
ATOM 781 O O . LEU A 1 99 ? -17.280 -1.371 41.528 1.00 60.94 99 LEU A O 1
ATOM 785 N N . ASP A 1 100 ? -17.142 -3.036 43.052 1.00 66.19 100 ASP A N 1
ATOM 786 C CA . ASP A 1 100 ? -18.392 -2.732 43.748 1.00 66.19 100 ASP A CA 1
ATOM 787 C C . ASP A 1 100 ? -18.474 -1.230 44.066 1.00 66.19 100 ASP A C 1
ATOM 789 O O . ASP A 1 100 ? -17.568 -0.642 44.659 1.00 66.19 100 ASP A O 1
ATOM 793 N N . GLY A 1 101 ? -19.546 -0.587 43.591 1.00 68.62 101 GLY A N 1
ATOM 794 C CA . GLY A 1 101 ? -19.827 0.830 43.833 1.00 68.62 101 GLY A CA 1
ATOM 795 C C . GLY A 1 101 ? -19.063 1.851 42.977 1.00 68.62 101 GLY A C 1
ATOM 796 O O . GLY A 1 101 ? -19.276 3.047 43.174 1.00 68.62 101 GLY A O 1
ATOM 797 N N . LYS A 1 102 ? -18.208 1.449 42.022 1.00 73.56 102 LYS A N 1
ATOM 798 C CA . LYS A 1 102 ? -17.503 2.404 41.141 1.00 73.56 102 LYS A CA 1
ATOM 799 C C . LYS A 1 102 ? -18.233 2.635 39.807 1.00 73.56 102 LYS A C 1
ATOM 801 O O . LYS A 1 102 ? -18.772 1.689 39.228 1.00 73.56 102 LYS A O 1
ATOM 806 N N . PRO A 1 103 ? -18.233 3.872 39.273 1.00 76.75 103 PRO A N 1
ATOM 807 C CA . PRO A 1 103 ? -18.816 4.157 37.966 1.00 76.75 103 PRO A CA 1
ATOM 808 C C . PRO A 1 103 ? -18.075 3.391 36.862 1.00 76.75 103 PRO A C 1
ATOM 810 O O . PRO A 1 103 ? -16.847 3.350 36.827 1.00 76.75 103 PRO A O 1
ATOM 813 N N . THR A 1 104 ? -18.830 2.777 35.951 1.00 77.75 104 THR A N 1
ATOM 814 C CA . THR A 1 104 ? -18.282 2.076 34.780 1.00 77.75 104 THR A CA 1
ATOM 815 C C . THR A 1 104 ? -18.184 3.035 33.598 1.00 77.75 104 THR A C 1
ATOM 817 O O . THR A 1 104 ? -19.178 3.665 33.236 1.00 77.75 104 THR A O 1
ATOM 820 N N . LEU A 1 105 ? -17.015 3.100 32.956 1.00 83.88 105 LEU A N 1
ATOM 821 C CA . LEU A 1 105 ? -16.855 3.769 31.667 1.00 83.88 105 LEU A CA 1
ATOM 822 C C . LEU A 1 105 ? -17.379 2.852 30.554 1.00 83.88 105 LEU A C 1
ATOM 824 O O . LEU A 1 105 ? -16.906 1.729 30.394 1.00 83.88 105 LEU A O 1
ATOM 828 N N . LYS A 1 106 ? -18.356 3.331 29.782 1.00 85.19 106 LYS A N 1
ATOM 829 C CA . LYS A 1 106 ? -18.817 2.665 28.559 1.00 85.19 106 LYS A CA 1
ATOM 830 C C . LYS A 1 106 ? -18.157 3.343 27.366 1.00 85.19 106 LYS A C 1
ATOM 832 O O . LYS A 1 106 ? -18.306 4.550 27.204 1.00 85.19 106 LYS A O 1
ATOM 837 N N . ILE A 1 107 ? -17.455 2.568 26.544 1.00 90.94 107 ILE A N 1
ATOM 838 C CA . ILE A 1 107 ? -16.796 3.056 25.330 1.00 90.94 107 ILE A CA 1
ATOM 839 C C . ILE A 1 107 ? -17.448 2.366 24.135 1.00 90.94 107 ILE A C 1
ATOM 841 O O . ILE A 1 107 ? -17.491 1.139 24.079 1.00 90.94 107 ILE A O 1
ATOM 845 N N . LEU A 1 108 ? -17.959 3.156 23.192 1.00 93.56 108 LEU A N 1
ATOM 846 C CA . LEU A 1 108 ? -18.328 2.672 21.866 1.00 93.56 108 LEU A CA 1
ATOM 847 C C . LEU A 1 108 ? -17.113 2.842 20.952 1.00 93.56 108 LEU A C 1
ATOM 849 O O . LEU A 1 108 ? -16.646 3.963 20.766 1.00 93.56 108 LEU A O 1
ATOM 853 N N . GLN A 1 109 ? -16.623 1.745 20.379 1.00 95.62 109 GLN A N 1
ATOM 854 C CA . GLN A 1 109 ? -15.556 1.760 19.383 1.00 95.62 109 GLN A CA 1
ATOM 855 C C . GLN A 1 109 ? -16.083 1.130 18.096 1.00 95.62 109 GLN A C 1
ATOM 857 O O . GLN A 1 109 ? -16.333 -0.072 18.043 1.00 95.62 109 GLN A O 1
ATOM 862 N N . LEU A 1 110 ? -16.275 1.962 17.076 1.00 95.62 110 LEU A N 1
ATOM 863 C CA . LEU A 1 110 ? -16.599 1.539 15.717 1.00 95.62 110 LEU A CA 1
ATOM 864 C C . LEU A 1 110 ? -15.371 1.789 14.843 1.00 95.62 110 LEU A C 1
ATOM 866 O O . LEU A 1 110 ? -14.765 2.855 14.933 1.00 95.62 110 LEU A O 1
ATOM 870 N N . THR A 1 111 ? -15.010 0.818 14.012 1.00 95.75 111 THR A N 1
ATOM 871 C CA . THR A 1 111 ? -13.890 0.906 13.068 1.00 95.75 111 THR A CA 1
ATOM 872 C C . THR A 1 111 ? -14.260 0.182 11.775 1.00 95.75 111 THR A C 1
ATOM 874 O O . THR A 1 111 ? -15.172 -0.645 11.780 1.00 95.75 111 THR A O 1
ATOM 877 N N . ASP A 1 112 ? -13.596 0.545 10.676 1.00 95.00 112 ASP A N 1
ATOM 878 C CA . ASP A 1 112 ? -13.659 -0.175 9.394 1.00 95.00 112 ASP A CA 1
ATOM 879 C C . ASP A 1 112 ? -15.068 -0.287 8.775 1.00 95.00 112 ASP A C 1
ATOM 881 O O . ASP A 1 112 ? -15.442 -1.305 8.203 1.00 95.00 112 ASP A O 1
ATOM 885 N N . ILE A 1 113 ? -15.870 0.783 8.852 1.00 95.56 113 ILE A N 1
ATOM 886 C CA . ILE A 1 113 ? -17.236 0.805 8.286 1.00 95.56 113 ILE A CA 1
ATOM 887 C C . ILE A 1 113 ? -17.232 0.636 6.751 1.00 95.56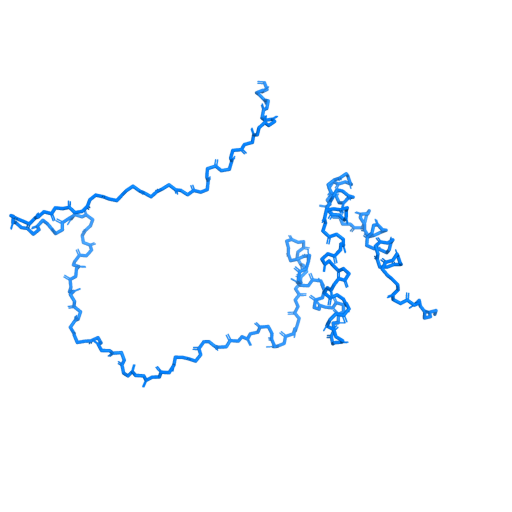 113 ILE A C 1
ATOM 889 O O . ILE A 1 113 ? -18.207 0.127 6.208 1.00 95.56 113 ILE A O 1
ATOM 893 N N . HIS A 1 114 ? -16.159 1.064 6.063 1.00 95.00 114 HIS A N 1
ATOM 894 C CA . HIS A 1 114 ? -15.957 0.944 4.607 1.00 95.00 114 HIS A CA 1
ATOM 895 C C . HIS A 1 114 ? -17.233 1.175 3.770 1.00 95.00 114 HIS A C 1
ATOM 897 O O . HIS A 1 114 ? -17.677 0.309 3.020 1.00 95.00 114 HIS A O 1
ATOM 903 N N . LEU A 1 115 ? -17.830 2.365 3.906 1.00 95.81 115 LEU A N 1
ATOM 904 C CA . LEU A 1 115 ? -19.024 2.750 3.153 1.00 95.81 115 LEU A CA 1
ATOM 905 C C . LEU A 1 115 ? -18.705 2.867 1.653 1.00 95.81 115 LEU A C 1
ATOM 907 O O . LEU A 1 115 ? -17.898 3.712 1.271 1.00 95.81 115 LEU A O 1
ATOM 911 N N . ASP A 1 116 ? -19.378 2.069 0.821 1.00 95.50 116 ASP A N 1
ATOM 912 C CA . ASP A 1 116 ? -19.313 2.136 -0.644 1.00 95.50 116 ASP A CA 1
ATOM 913 C C . ASP A 1 116 ? -20.536 2.895 -1.206 1.00 95.50 116 ASP A C 1
ATOM 915 O O . ASP A 1 116 ? -21.642 2.344 -1.234 1.00 95.50 116 ASP A O 1
ATOM 919 N N . PRO A 1 117 ? -20.373 4.149 -1.677 1.00 94.94 117 PRO A N 1
ATOM 920 C CA . PRO A 1 117 ? -21.467 4.936 -2.249 1.00 94.94 117 PRO A CA 1
ATOM 921 C C . PRO A 1 117 ? -22.031 4.363 -3.555 1.00 94.94 117 PRO A C 1
ATOM 923 O O . PRO A 1 117 ? -23.090 4.800 -4.006 1.00 94.94 117 PRO A O 1
ATOM 926 N N . LEU A 1 118 ? -21.314 3.437 -4.193 1.00 95.06 118 LEU A N 1
ATOM 927 C CA . LEU A 1 118 ? -21.676 2.836 -5.472 1.00 95.06 118 LEU A CA 1
ATOM 928 C C . LEU A 1 118 ? -22.152 1.387 -5.327 1.00 95.06 118 LEU A C 1
ATOM 930 O O . LEU A 1 118 ? -22.365 0.733 -6.350 1.00 95.06 118 LEU A O 1
ATOM 934 N N . TYR A 1 119 ? -22.364 0.901 -4.098 1.00 94.25 119 TYR A N 1
ATOM 935 C CA . TYR A 1 119 ? -22.866 -0.446 -3.853 1.00 94.25 119 TYR A CA 1
ATOM 936 C C . TYR A 1 119 ? -24.184 -0.691 -4.601 1.00 94.25 119 TYR A C 1
ATOM 938 O O . TYR A 1 119 ? -25.142 0.081 -4.499 1.00 94.25 119 TYR A O 1
ATOM 946 N N . ARG A 1 120 ? -24.244 -1.797 -5.347 1.00 94.06 120 ARG A N 1
ATOM 947 C CA . ARG A 1 120 ? -25.447 -2.250 -6.052 1.00 94.06 120 ARG A CA 1
ATOM 948 C C . ARG A 1 120 ? -25.785 -3.670 -5.596 1.00 94.06 120 ARG A C 1
ATOM 950 O O . ARG A 1 120 ? -24.943 -4.550 -5.771 1.00 94.06 120 ARG A O 1
ATOM 957 N N . PRO A 1 121 ? -26.984 -3.905 -5.032 1.00 91.19 121 PRO A N 1
ATOM 958 C CA . PRO A 1 121 ? -27.479 -5.258 -4.796 1.00 91.19 121 PRO A CA 1
ATOM 959 C C . PRO A 1 121 ? -27.575 -6.038 -6.116 1.00 91.19 121 PRO A C 1
ATOM 961 O O . PRO A 1 121 ? -27.852 -5.439 -7.158 1.00 91.19 121 PRO A O 1
ATOM 964 N N . GLY A 1 122 ? -27.345 -7.352 -6.055 1.00 79.12 122 GLY A N 1
ATOM 965 C CA . GLY A 1 122 ? -27.488 -8.286 -7.178 1.00 79.12 122 GLY A CA 1
ATOM 966 C C . GLY A 1 122 ? -28.825 -9.005 -7.163 1.00 79.12 122 GLY A C 1
ATOM 967 O O . GLY A 1 122 ? -29.241 -9.413 -6.055 1.00 79.12 122 GLY A O 1
#

Radius of gyration: 24.61 Å; chains: 1; bounding box: 47×26×67 Å